Protein AF-A0A9N9HVC2-F1 (afdb_monomer_lite)

Sequence (64 aa):
MSNTAYLIEFTKKALEPNSKSYQSLCDSMKEVLGIIE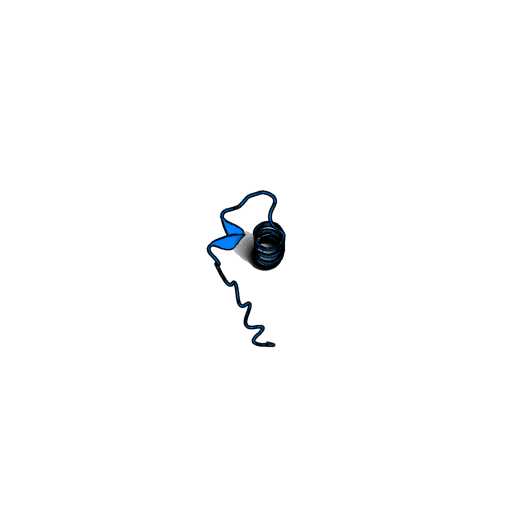SLLKDMACVEDELDRKRIRIEGYQSKK

Organism: NCBI:txid1117310

Radius of gyration: 21.55 Å; chains: 1; bounding box: 43×15×60 Å

pLDDT: mean 87.16, std 10.61, range [44.09, 95.62]

Secondary structure (DSSP, 8-state):
-----------GGGGSTTSHHHHHHHHHHHHHHHHHHHHHHHHHHHHHHHHHHHHHHHHHHTT-

Structure (mmCIF, N/CA/C/O backbone):
data_AF-A0A9N9HVC2-F1
#
_entry.id   AF-A0A9N9HVC2-F1
#
loop_
_atom_site.group_PDB
_atom_site.id
_atom_site.type_symbol
_atom_site.label_atom_id
_atom_site.label_alt_id
_atom_site.label_comp_id
_atom_site.label_asym_id
_atom_site.label_entity_id
_atom_site.label_seq_id
_atom_site.pdbx_PDB_ins_code
_atom_site.Cartn_x
_atom_site.Cartn_y
_atom_site.Cartn_z
_atom_site.occupancy
_atom_site.B_iso_or_equiv
_atom_site.auth_seq_id
_atom_site.auth_comp_id
_atom_site.auth_asym_id
_atom_site.auth_atom_id
_atom_site.pdbx_PDB_model_num
ATOM 1 N N . MET A 1 1 ? -8.392 -2.856 -13.595 1.00 44.09 1 MET A N 1
ATOM 2 C CA . MET A 1 1 ? -8.075 -2.105 -12.366 1.00 44.09 1 MET A CA 1
ATOM 3 C C . MET A 1 1 ? -9.231 -2.299 -11.411 1.00 44.09 1 MET A C 1
ATOM 5 O O . MET A 1 1 ? -10.331 -1.856 -11.719 1.00 44.09 1 MET A O 1
ATOM 9 N N . SER A 1 2 ? -9.037 -3.061 -10.337 1.00 54.28 2 SER A N 1
ATOM 10 C CA . SER A 1 2 ? -10.034 -3.147 -9.272 1.00 54.28 2 SER A CA 1
ATOM 11 C C . SER A 1 2 ? -10.140 -1.766 -8.639 1.00 54.28 2 SER A C 1
ATOM 13 O O . SER A 1 2 ? -9.149 -1.230 -8.150 1.00 54.28 2 SER A O 1
ATOM 15 N N . ASN A 1 3 ? -11.322 -1.162 -8.721 1.00 58.44 3 ASN A N 1
ATOM 16 C CA . ASN A 1 3 ? -11.630 0.086 -8.042 1.00 58.44 3 ASN A CA 1
ATOM 17 C C . ASN A 1 3 ? -11.752 -0.224 -6.544 1.00 58.44 3 ASN A C 1
ATOM 19 O O . ASN A 1 3 ? -12.845 -0.467 -6.037 1.00 58.44 3 ASN A O 1
ATOM 23 N N . THR A 1 4 ? -10.613 -0.361 -5.867 1.00 63.53 4 THR A N 1
ATOM 24 C CA . THR A 1 4 ? -10.574 -0.621 -4.431 1.00 63.53 4 THR A CA 1
ATOM 25 C C . THR A 1 4 ? -10.859 0.704 -3.741 1.00 63.53 4 THR A C 1
ATOM 27 O O . THR A 1 4 ? -9.977 1.545 -3.585 1.00 63.53 4 THR A O 1
ATOM 30 N N . ALA A 1 5 ? -12.125 0.934 -3.405 1.00 71.44 5 ALA A N 1
ATOM 31 C CA . ALA A 1 5 ? -12.515 2.092 -2.622 1.00 71.44 5 ALA A CA 1
ATOM 32 C C . ALA A 1 5 ? -11.959 1.928 -1.200 1.00 71.44 5 ALA A C 1
ATOM 34 O O . ALA A 1 5 ? -12.504 1.175 -0.395 1.00 71.44 5 ALA A O 1
ATOM 35 N N . TYR A 1 6 ? -10.859 2.619 -0.901 1.00 72.69 6 TYR A N 1
ATOM 36 C CA . TYR A 1 6 ? -10.339 2.728 0.458 1.00 72.69 6 TYR A CA 1
ATOM 37 C C . TYR A 1 6 ? -11.197 3.732 1.227 1.00 72.69 6 TYR A C 1
ATOM 39 O O . TYR A 1 6 ? -11.142 4.936 0.979 1.00 72.69 6 TY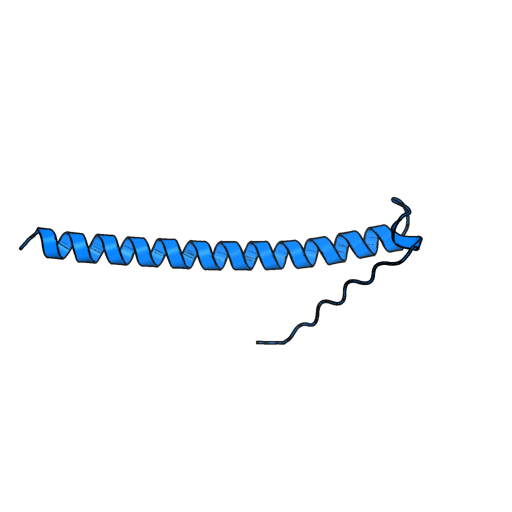R A O 1
ATOM 47 N N . LEU A 1 7 ? -12.024 3.228 2.142 1.00 81.12 7 LEU A N 1
ATOM 48 C CA . LEU A 1 7 ? -12.834 4.059 3.023 1.00 81.12 7 LEU A CA 1
ATOM 49 C C . LEU A 1 7 ? -12.061 4.314 4.319 1.00 81.12 7 LEU A C 1
ATOM 51 O O . LEU A 1 7 ? -11.858 3.401 5.117 1.00 81.12 7 LEU A O 1
ATOM 55 N N . ILE A 1 8 ? -11.643 5.563 4.530 1.00 85.50 8 ILE A N 1
ATOM 56 C CA . ILE A 1 8 ? -11.059 6.009 5.797 1.00 85.50 8 ILE A CA 1
ATOM 57 C C . ILE A 1 8 ? -12.138 6.756 6.573 1.00 85.50 8 ILE A C 1
ATOM 59 O O . ILE A 1 8 ? -12.576 7.833 6.169 1.00 85.50 8 ILE A O 1
ATOM 63 N N . GLU A 1 9 ? -12.563 6.186 7.696 1.00 84.88 9 GLU A N 1
ATOM 64 C CA . GLU A 1 9 ? -13.535 6.816 8.581 1.00 84.88 9 GLU A CA 1
ATOM 65 C C . GLU A 1 9 ? -12.830 7.502 9.758 1.00 84.88 9 GLU A C 1
ATOM 67 O O . GLU A 1 9 ? -12.144 6.867 10.561 1.00 84.88 9 GLU A O 1
ATOM 72 N N . PHE A 1 10 ? -13.040 8.812 9.893 1.00 88.00 10 PHE A N 1
ATOM 73 C CA . PHE A 1 10 ? -12.571 9.580 11.042 1.00 88.00 10 PHE A CA 1
ATOM 74 C C . PHE A 1 10 ? -13.682 9.685 12.078 1.00 88.00 10 PHE A C 1
ATOM 76 O O . PHE A 1 10 ? -14.706 10.332 11.866 1.00 88.00 10 PHE A O 1
ATOM 83 N N . THR A 1 11 ? -13.460 9.079 13.239 1.00 90.56 11 THR A N 1
ATOM 84 C CA . THR A 1 11 ? -14.400 9.135 14.360 1.00 90.56 11 THR A CA 1
ATOM 85 C C . THR A 1 11 ? -13.795 9.923 15.515 1.00 90.56 11 THR A C 1
ATOM 87 O O . THR A 1 11 ? -12.582 9.909 15.714 1.00 90.56 11 THR A O 1
ATOM 90 N N . LYS A 1 12 ? -14.627 10.563 16.351 1.00 93.25 12 LYS A N 1
ATOM 91 C CA . LYS A 1 12 ? -14.138 11.248 17.568 1.00 93.25 12 LYS A CA 1
ATOM 92 C C . LYS A 1 12 ? -13.341 10.317 18.486 1.00 93.25 12 LYS A C 1
ATOM 94 O O . LYS A 1 12 ? -12.407 10.760 19.135 1.00 93.25 12 LYS A O 1
ATOM 99 N N . LYS A 1 13 ? -13.686 9.025 18.516 1.00 91.25 13 LYS A N 1
ATOM 100 C CA . LYS A 1 13 ? -12.971 8.012 19.307 1.00 91.25 13 LYS A CA 1
ATOM 101 C C . LYS A 1 13 ? -11.528 7.834 18.841 1.00 91.25 13 LYS A C 1
ATOM 103 O O . LYS A 1 13 ? -10.678 7.537 19.664 1.00 91.25 13 LYS A O 1
ATOM 108 N N . ALA A 1 14 ? -11.248 8.048 17.556 1.00 92.44 14 ALA A N 1
ATOM 109 C CA . ALA A 1 14 ? -9.894 8.001 17.022 1.00 92.44 14 ALA A CA 1
ATOM 110 C C . ALA A 1 14 ? -9.036 9.214 17.421 1.00 92.44 14 ALA A C 1
ATOM 112 O O . ALA A 1 14 ? -7.872 9.248 17.062 1.00 92.44 14 ALA A O 1
ATOM 113 N N . LEU A 1 15 ? -9.556 10.196 18.166 1.00 93.06 15 LEU A N 1
ATOM 114 C CA . LEU A 1 15 ? -8.724 11.255 18.753 1.00 93.06 15 LEU A CA 1
ATOM 115 C C . LEU A 1 15 ? -7.973 10.783 20.005 1.00 93.06 15 LEU A C 1
ATOM 117 O O . LEU A 1 15 ? -7.006 11.419 20.409 1.00 93.06 15 LEU A O 1
ATOM 121 N N . GLU A 1 16 ? -8.401 9.669 20.603 1.00 95.62 16 GLU A N 1
ATOM 122 C CA . GLU A 1 16 ? -7.780 9.090 21.791 1.00 95.62 16 GLU A CA 1
ATOM 123 C C . GLU A 1 16 ? -6.596 8.191 21.380 1.00 95.62 16 GLU A C 1
ATOM 125 O O . GLU A 1 16 ? -6.842 7.117 20.814 1.00 95.62 16 GLU A O 1
ATOM 130 N N . PRO A 1 17 ? -5.331 8.558 21.676 1.00 89.50 17 PRO A N 1
ATOM 131 C CA . PRO A 1 17 ? -4.140 7.902 21.112 1.00 89.50 17 PRO A CA 1
ATOM 132 C C . PRO A 1 17 ? -4.002 6.410 21.439 1.00 89.50 17 PRO A C 1
ATOM 134 O O . PRO A 1 17 ? -3.407 5.655 20.683 1.00 89.50 17 PRO A O 1
ATOM 137 N N . ASN A 1 18 ? -4.571 5.965 22.560 1.00 92.12 18 ASN A N 1
ATOM 138 C CA . ASN A 1 18 ? -4.517 4.564 22.994 1.00 92.12 18 ASN A CA 1
ATOM 139 C C . ASN A 1 18 ? -5.812 3.794 22.686 1.00 92.12 18 ASN A C 1
ATOM 141 O O . ASN A 1 18 ? -6.017 2.681 23.174 1.00 92.12 18 ASN A O 1
ATOM 145 N N . SER A 1 19 ? -6.733 4.386 21.924 1.00 93.94 19 SER A N 1
ATOM 146 C CA . SER A 1 19 ? -7.987 3.729 21.569 1.00 93.94 19 SER A CA 1
ATOM 147 C C . SER A 1 19 ? -7.806 2.740 20.420 1.00 93.94 19 SER A C 1
ATOM 149 O O . SER A 1 19 ? -7.002 2.929 19.508 1.00 93.94 19 SER A O 1
ATOM 151 N N . LYS A 1 20 ? -8.659 1.711 20.400 1.00 94.00 20 LYS A N 1
ATOM 152 C CA . LYS A 1 20 ? -8.753 0.796 19.253 1.00 94.00 20 LYS A CA 1
ATOM 153 C C . LYS A 1 20 ? -9.098 1.533 17.952 1.00 94.00 20 LYS A C 1
ATOM 155 O O . LYS A 1 20 ? -8.627 1.140 16.893 1.00 94.00 20 LYS A O 1
ATOM 160 N N . SER A 1 21 ? -9.898 2.600 18.030 1.00 92.75 21 SER A N 1
ATOM 161 C CA . SER A 1 21 ? -10.262 3.421 16.870 1.00 92.75 21 SER A CA 1
ATOM 162 C C . SER A 1 21 ? -9.069 4.192 16.302 1.00 92.75 21 SER A C 1
ATOM 164 O O . SER A 1 21 ? -8.944 4.266 15.086 1.00 92.75 21 SER A O 1
ATOM 166 N N . TYR A 1 22 ? -8.183 4.725 17.151 1.00 94.06 22 TYR A N 1
ATOM 167 C CA . TYR A 1 22 ? -6.946 5.369 16.702 1.00 94.06 22 TYR A CA 1
ATOM 168 C C . TYR A 1 22 ? -6.015 4.362 16.028 1.00 94.06 22 TYR A C 1
ATOM 170 O O . TYR A 1 22 ? -5.571 4.596 14.909 1.00 94.06 22 TYR A O 1
ATOM 178 N N . GLN A 1 23 ? -5.801 3.204 16.661 1.00 94.31 23 GLN A N 1
ATOM 179 C CA . GLN A 1 23 ? -4.964 2.150 16.088 1.00 94.31 23 GLN A CA 1
ATOM 180 C C . GLN A 1 23 ? -5.483 1.704 14.713 1.00 94.31 23 GLN A C 1
ATOM 182 O O . GLN A 1 23 ? -4.723 1.674 13.750 1.00 94.31 23 GLN A O 1
ATOM 187 N N . SER A 1 24 ? -6.793 1.458 14.600 1.00 92.69 24 SER A N 1
ATOM 188 C CA . SER A 1 24 ? -7.428 1.100 13.328 1.00 92.69 24 SER A CA 1
ATOM 189 C C . SER A 1 24 ? -7.248 2.180 12.259 1.00 92.69 24 SER A C 1
ATOM 191 O O . SER A 1 24 ? -6.990 1.848 11.108 1.00 92.69 24 SER A O 1
ATOM 193 N N . LEU A 1 25 ? -7.365 3.462 12.620 1.00 93.31 25 LEU A N 1
ATOM 194 C CA . LEU A 1 25 ? -7.151 4.573 11.691 1.00 93.31 25 LEU A CA 1
ATOM 195 C C . LEU A 1 25 ? -5.691 4.642 11.218 1.00 93.31 25 LEU A C 1
ATOM 197 O O . LEU A 1 25 ? -5.436 4.830 10.028 1.00 93.31 25 LEU A O 1
ATOM 201 N N . CYS A 1 26 ? -4.734 4.470 12.132 1.00 93.25 26 CYS A N 1
ATOM 202 C CA . CYS A 1 26 ? -3.312 4.437 11.803 1.00 93.25 26 CYS A CA 1
ATOM 203 C C . CYS A 1 26 ? -2.967 3.287 10.857 1.00 93.25 26 CYS A C 1
ATOM 205 O O . CYS A 1 26 ? -2.179 3.482 9.934 1.00 93.25 26 CYS A O 1
ATOM 207 N N . ASP A 1 27 ? -3.546 2.109 11.067 1.00 92.94 27 ASP A N 1
AT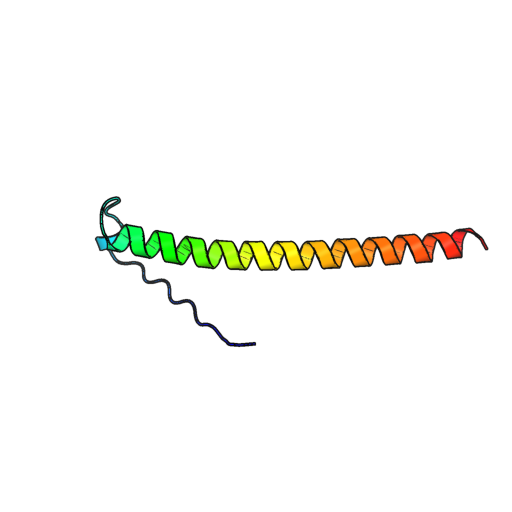OM 208 C CA . ASP A 1 27 ? -3.275 0.944 10.229 1.00 92.94 27 ASP A CA 1
ATOM 209 C C . ASP A 1 27 ? -3.841 1.132 8.814 1.00 92.94 27 ASP A C 1
ATOM 211 O O . ASP A 1 27 ? -3.108 0.938 7.843 1.00 92.94 27 ASP A O 1
ATOM 215 N N . SER A 1 28 ? -5.065 1.659 8.680 1.00 91.31 28 SER A N 1
ATOM 216 C CA . SER A 1 28 ? -5.617 2.038 7.370 1.00 91.31 28 SER A CA 1
ATOM 217 C C . SER A 1 28 ? -4.773 3.109 6.664 1.00 91.31 28 SER A C 1
ATOM 219 O O . SER A 1 28 ? -4.527 3.023 5.462 1.00 91.31 28 SER A O 1
ATOM 221 N N . MET A 1 29 ? -4.288 4.120 7.395 1.00 92.19 29 MET A N 1
ATOM 222 C CA . MET A 1 29 ? -3.411 5.156 6.833 1.00 92.19 29 MET A CA 1
ATOM 223 C C . MET A 1 29 ? -2.076 4.592 6.338 1.00 92.19 29 MET A C 1
ATOM 225 O O . MET A 1 29 ? -1.603 5.003 5.278 1.00 92.19 29 MET A O 1
ATOM 229 N N . LYS A 1 30 ? -1.472 3.649 7.072 1.00 93.94 30 LYS A N 1
ATOM 230 C CA . LYS A 1 30 ? -0.226 2.984 6.657 1.00 93.94 30 LYS A CA 1
ATOM 231 C C . LYS A 1 30 ? -0.403 2.207 5.357 1.00 93.94 30 LYS A C 1
ATOM 233 O O . LYS A 1 30 ? 0.477 2.272 4.506 1.00 93.94 30 LYS A O 1
ATOM 238 N N . GLU A 1 31 ? -1.523 1.505 5.193 1.00 92.81 31 GLU A N 1
ATOM 239 C CA . GLU A 1 31 ? -1.813 0.767 3.959 1.00 92.81 31 GLU A CA 1
ATOM 240 C C . GLU A 1 31 ? -1.883 1.715 2.753 1.00 92.81 31 GLU A C 1
ATOM 242 O O . GLU A 1 31 ? -1.209 1.495 1.746 1.00 92.81 31 GLU A O 1
ATOM 247 N N . VAL A 1 32 ? -2.613 2.828 2.887 1.00 92.38 32 VAL A N 1
ATOM 248 C CA . VAL A 1 32 ? -2.717 3.845 1.828 1.00 92.38 32 VAL A CA 1
ATOM 249 C C . VAL A 1 32 ? -1.358 4.464 1.500 1.00 92.38 32 VAL A C 1
ATOM 251 O O . VAL A 1 32 ? -1.021 4.618 0.326 1.00 92.38 32 VAL A O 1
ATOM 254 N N . LEU A 1 33 ? -0.549 4.776 2.515 1.00 95.06 33 LEU A N 1
ATOM 255 C CA . LEU A 1 33 ? 0.814 5.275 2.318 1.00 95.06 33 LEU A CA 1
ATOM 256 C C . LEU A 1 33 ? 1.695 4.267 1.568 1.00 95.06 33 LEU A C 1
ATOM 258 O O . LEU A 1 33 ? 2.412 4.671 0.657 1.00 95.06 33 LEU A O 1
ATOM 262 N N . GLY A 1 34 ? 1.602 2.974 1.887 1.00 94.12 34 GLY A N 1
ATOM 263 C CA . GLY A 1 34 ? 2.347 1.925 1.184 1.00 94.12 34 GLY A CA 1
ATOM 264 C C . GLY A 1 34 ? 1.970 1.812 -0.296 1.00 94.12 34 GLY A C 1
ATOM 265 O O . GLY A 1 34 ? 2.840 1.628 -1.147 1.00 94.12 34 GLY A O 1
ATOM 266 N N . ILE A 1 35 ? 0.688 1.992 -0.629 1.00 92.19 35 ILE A N 1
ATOM 267 C CA . ILE A 1 35 ? 0.222 2.017 -2.024 1.00 92.19 35 ILE A CA 1
ATOM 268 C C . ILE A 1 35 ? 0.799 3.225 -2.761 1.00 92.19 35 ILE A C 1
ATOM 270 O O . ILE A 1 35 ? 1.333 3.074 -3.857 1.00 92.19 35 ILE A O 1
ATOM 274 N N . ILE A 1 36 ? 0.723 4.415 -2.159 1.00 93.56 36 ILE A N 1
ATOM 275 C CA . ILE A 1 36 ? 1.284 5.639 -2.747 1.00 93.56 36 ILE A CA 1
ATOM 276 C C . ILE A 1 36 ? 2.793 5.478 -2.962 1.00 93.56 36 ILE A C 1
ATOM 278 O O . ILE A 1 36 ? 3.293 5.809 -4.034 1.00 93.56 36 ILE A O 1
ATOM 282 N N . GLU A 1 37 ? 3.514 4.928 -1.983 1.00 94.81 37 GLU A N 1
ATOM 283 C CA . GLU A 1 37 ? 4.947 4.656 -2.100 1.00 94.81 37 GLU A CA 1
ATOM 284 C C . GLU A 1 37 ? 5.254 3.698 -3.261 1.00 94.81 37 GLU A C 1
ATOM 286 O O . GLU A 1 37 ? 6.166 3.962 -4.044 1.00 94.81 37 GLU A O 1
ATOM 291 N N . SER A 1 38 ? 4.485 2.614 -3.408 1.00 93.19 38 SER A N 1
ATOM 292 C CA . SER A 1 38 ? 4.631 1.679 -4.531 1.00 93.19 38 SER A CA 1
ATOM 293 C C . SER A 1 38 ? 4.424 2.379 -5.873 1.00 93.19 38 SER A C 1
ATOM 295 O O . SER A 1 38 ? 5.260 2.250 -6.761 1.00 93.19 38 SER A O 1
ATOM 297 N N . LEU A 1 39 ? 3.360 3.176 -6.003 1.00 93.12 39 LEU A N 1
ATOM 298 C CA . LEU A 1 39 ? 3.066 3.911 -7.234 1.00 93.12 39 LEU A CA 1
ATOM 299 C C . LEU A 1 39 ? 4.181 4.902 -7.584 1.00 93.12 39 LEU A C 1
ATOM 301 O O . LEU A 1 39 ? 4.555 5.024 -8.748 1.00 93.12 39 LEU A O 1
ATOM 305 N N . LEU A 1 40 ? 4.732 5.598 -6.588 1.00 94.25 40 LEU A N 1
ATOM 306 C CA . LEU A 1 40 ? 5.858 6.512 -6.785 1.00 94.25 40 LEU A CA 1
ATOM 307 C C . LEU A 1 40 ? 7.119 5.778 -7.248 1.00 94.25 40 LEU A C 1
ATOM 309 O O . LEU A 1 40 ? 7.794 6.259 -8.156 1.00 94.25 40 LEU A O 1
ATOM 313 N N . LYS A 1 41 ? 7.419 4.608 -6.676 1.00 92.69 41 LYS A N 1
ATOM 314 C CA . LYS A 1 41 ? 8.549 3.774 -7.114 1.00 92.69 41 LYS A CA 1
ATOM 315 C C . LYS A 1 41 ? 8.370 3.280 -8.544 1.00 92.69 41 LYS A C 1
ATOM 317 O O . LYS A 1 41 ? 9.319 3.339 -9.323 1.00 92.69 41 LYS A O 1
ATOM 322 N N . ASP A 1 42 ? 7.165 2.840 -8.889 1.00 92.81 42 ASP A N 1
ATOM 323 C CA . ASP A 1 42 ? 6.852 2.382 -10.240 1.00 92.81 42 ASP A CA 1
ATOM 324 C C . ASP A 1 42 ? 7.027 3.525 -11.252 1.00 92.81 42 ASP A C 1
ATOM 326 O O . ASP A 1 42 ? 7.664 3.342 -12.288 1.00 92.81 42 ASP A O 1
ATOM 330 N N . MET A 1 43 ? 6.543 4.730 -10.927 1.00 91.19 43 MET A N 1
ATOM 331 C CA . MET A 1 43 ? 6.708 5.916 -11.776 1.00 91.19 43 MET A CA 1
ATOM 332 C C . MET A 1 43 ? 8.178 6.323 -11.942 1.00 91.19 43 MET A C 1
ATOM 334 O O . MET A 1 43 ? 8.615 6.550 -13.069 1.00 91.19 43 MET A O 1
ATOM 338 N N . ALA A 1 44 ? 8.952 6.355 -10.854 1.00 89.44 44 ALA A N 1
ATOM 339 C CA . ALA A 1 44 ? 10.379 6.677 -10.911 1.00 89.44 44 ALA A CA 1
ATOM 340 C C . ALA A 1 44 ? 11.171 5.654 -11.748 1.00 89.44 44 ALA A C 1
ATOM 342 O O . ALA A 1 44 ? 12.055 6.023 -12.516 1.00 89.44 44 ALA A O 1
ATOM 343 N N . CYS A 1 45 ? 10.822 4.365 -11.659 1.00 88.00 45 CYS A N 1
ATOM 344 C CA . CYS A 1 45 ? 11.453 3.318 -12.463 1.00 88.00 45 CYS A CA 1
ATOM 345 C C . CYS A 1 45 ? 11.206 3.506 -13.970 1.00 88.00 45 CYS A C 1
ATOM 347 O O . CYS A 1 45 ? 12.119 3.310 -14.777 1.00 88.00 45 CYS A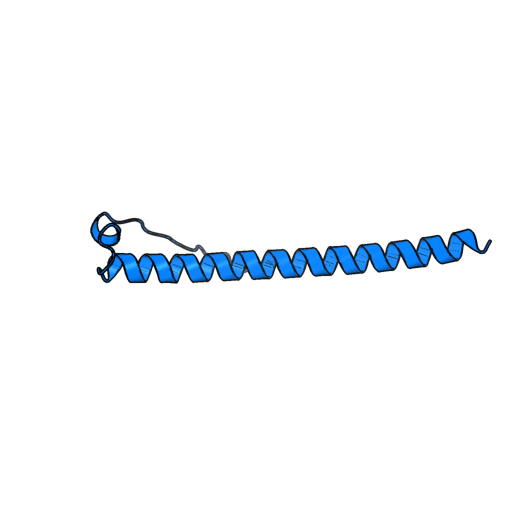 O 1
ATOM 349 N N . VAL A 1 46 ? 9.989 3.906 -14.353 1.00 88.25 46 VAL A N 1
ATOM 350 C CA . VAL A 1 46 ? 9.639 4.201 -15.752 1.00 88.25 46 VAL A CA 1
ATOM 351 C C . VAL A 1 46 ? 10.431 5.400 -16.276 1.00 88.25 46 VAL A C 1
ATOM 353 O O . VAL A 1 46 ? 10.935 5.353 -17.399 1.00 88.25 46 VAL A O 1
ATOM 356 N N . GLU A 1 47 ? 10.558 6.456 -15.474 1.00 84.12 47 GLU A N 1
ATOM 357 C CA . GLU A 1 47 ? 11.313 7.661 -15.832 1.00 84.12 47 GLU A CA 1
ATOM 358 C C . GLU A 1 47 ? 12.797 7.344 -16.084 1.00 84.12 47 GLU A C 1
ATOM 360 O O . GLU A 1 47 ? 13.317 7.645 -17.161 1.00 84.12 47 GLU A O 1
ATOM 365 N N . ASP A 1 48 ? 13.434 6.593 -15.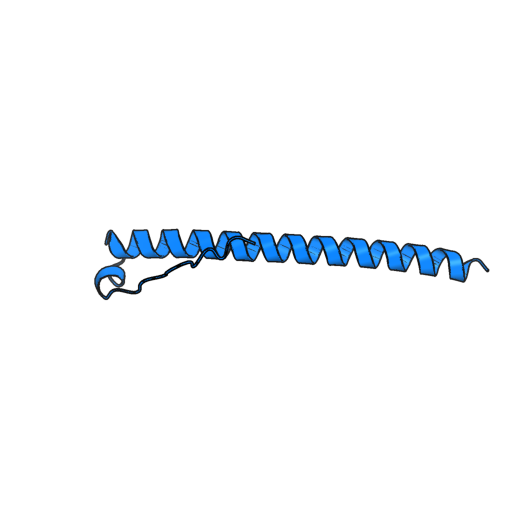180 1.00 84.88 48 ASP A N 1
ATOM 366 C CA . ASP A 1 48 ? 14.817 6.124 -15.337 1.00 84.88 48 ASP A CA 1
ATOM 367 C C . ASP A 1 48 ? 15.030 5.311 -16.629 1.00 84.88 48 ASP A C 1
ATOM 369 O O . ASP A 1 48 ? 16.067 5.414 -17.296 1.00 84.88 48 ASP A O 1
ATOM 373 N N . GLU A 1 49 ? 14.071 4.454 -16.997 1.00 87.38 49 GLU A N 1
ATOM 374 C CA . GLU A 1 49 ? 14.166 3.647 -18.216 1.00 87.38 49 GLU A CA 1
ATOM 375 C C . GLU A 1 49 ? 14.070 4.513 -19.483 1.00 87.38 49 GLU A C 1
ATOM 377 O O . GLU A 1 49 ? 14.797 4.281 -20.460 1.00 87.38 49 GLU A O 1
ATOM 382 N N . LEU A 1 50 ? 13.188 5.517 -19.476 1.00 86.31 50 LEU A N 1
ATOM 383 C CA . LEU A 1 50 ? 13.032 6.467 -20.577 1.00 86.31 50 LEU A CA 1
ATOM 384 C C . LEU A 1 50 ? 14.294 7.309 -20.771 1.00 86.31 50 LEU A C 1
ATOM 386 O O . LEU A 1 50 ? 14.766 7.438 -21.905 1.00 86.31 50 LEU A O 1
ATOM 390 N N . ASP A 1 51 ? 14.891 7.794 -19.687 1.00 89.06 51 ASP A N 1
ATOM 391 C CA . ASP A 1 51 ? 16.126 8.575 -19.744 1.00 89.06 51 ASP A CA 1
ATOM 392 C C . ASP A 1 51 ? 17.286 7.760 -20.314 1.00 89.06 51 ASP A C 1
ATOM 394 O O . ASP A 1 51 ? 17.989 8.203 -21.229 1.00 89.06 51 ASP A O 1
ATOM 398 N N . ARG A 1 52 ? 17.440 6.503 -19.880 1.00 88.75 52 ARG A N 1
ATOM 399 C CA . ARG A 1 52 ? 18.444 5.589 -20.451 1.00 88.75 52 ARG A CA 1
ATOM 400 C C . ARG A 1 52 ? 18.239 5.370 -21.948 1.00 88.75 52 ARG A C 1
ATOM 402 O O . ARG A 1 52 ? 19.214 5.343 -22.707 1.00 88.75 52 ARG A O 1
ATOM 409 N N . LYS A 1 53 ? 16.987 5.210 -22.395 1.00 89.25 53 LYS A N 1
ATOM 410 C CA . LYS A 1 53 ? 16.661 5.080 -23.826 1.00 89.25 53 LYS A CA 1
ATOM 411 C C . LYS A 1 53 ? 17.038 6.345 -24.593 1.00 89.25 53 LYS A C 1
ATOM 413 O O . LYS A 1 53 ? 17.636 6.232 -25.665 1.00 89.25 53 LYS A O 1
ATOM 418 N N . ARG A 1 54 ? 16.746 7.527 -24.043 1.00 90.25 54 ARG A N 1
ATOM 419 C CA . ARG A 1 54 ? 17.077 8.822 -24.652 1.00 90.25 54 ARG A CA 1
ATOM 420 C C . ARG A 1 54 ? 18.583 8.993 -24.828 1.00 90.25 54 ARG A C 1
ATOM 422 O O . ARG A 1 54 ? 19.034 9.206 -25.953 1.00 90.25 54 ARG A O 1
ATOM 429 N N . ILE A 1 55 ? 19.352 8.769 -23.760 1.00 90.88 55 ILE A N 1
ATOM 430 C CA . ILE A 1 55 ? 20.822 8.834 -23.769 1.00 90.88 55 ILE A CA 1
ATOM 431 C C . ILE A 1 55 ? 21.398 7.905 -24.844 1.00 90.88 55 ILE A C 1
ATOM 433 O O . ILE A 1 55 ? 22.307 8.279 -25.588 1.00 90.88 55 ILE A O 1
ATOM 437 N N . ARG A 1 56 ? 20.854 6.687 -24.972 1.00 90.06 56 ARG A N 1
ATOM 438 C CA . ARG A 1 56 ? 21.305 5.724 -25.984 1.00 90.06 56 ARG A CA 1
ATOM 439 C C . ARG A 1 56 ? 21.078 6.234 -27.410 1.00 90.06 56 ARG A C 1
ATOM 441 O O . ARG A 1 56 ? 21.969 6.081 -28.242 1.00 90.06 56 ARG A O 1
ATOM 448 N N . ILE A 1 57 ? 19.912 6.809 -27.703 1.00 91.19 57 ILE A N 1
ATOM 449 C CA . ILE A 1 57 ? 19.583 7.340 -29.036 1.00 91.19 57 ILE A CA 1
ATOM 450 C C . ILE A 1 57 ? 20.468 8.542 -29.375 1.00 91.19 57 ILE A C 1
ATOM 452 O O . ILE A 1 57 ? 21.064 8.568 -30.452 1.00 91.19 57 ILE A O 1
ATOM 456 N N . GLU A 1 58 ? 20.602 9.499 -28.456 1.00 91.12 58 GLU A N 1
ATOM 457 C CA . GLU A 1 58 ? 21.467 10.674 -28.627 1.00 91.12 58 GLU A CA 1
ATOM 458 C C . GLU A 1 58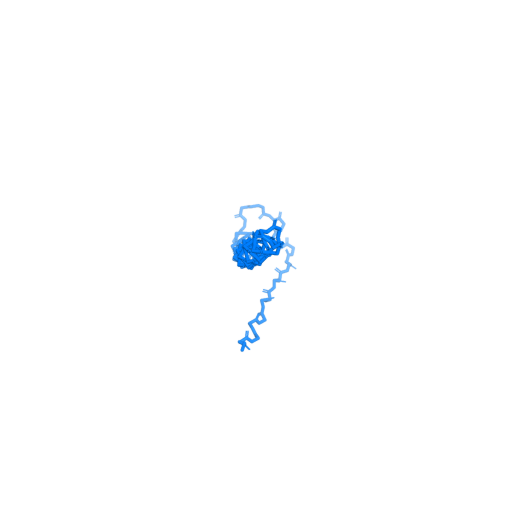 ? 22.923 10.255 -28.883 1.00 91.12 58 GLU A C 1
ATOM 460 O O . GLU A 1 58 ? 23.561 10.741 -29.815 1.00 91.12 58 GLU A O 1
ATOM 465 N N . GLY A 1 59 ? 23.424 9.259 -28.145 1.00 89.38 59 GLY A N 1
ATOM 466 C CA . GLY A 1 59 ? 24.764 8.709 -28.347 1.00 89.38 59 GLY A CA 1
ATOM 467 C C . GLY A 1 59 ? 24.994 8.059 -29.719 1.00 89.38 59 GLY A C 1
ATOM 468 O O . GLY A 1 59 ? 26.133 8.031 -30.186 1.00 89.38 59 GLY A O 1
ATOM 469 N N . TYR A 1 60 ? 23.952 7.543 -30.383 1.00 89.06 60 TYR A N 1
ATOM 470 C CA . TYR A 1 60 ? 24.057 7.081 -31.773 1.00 89.06 60 TYR A CA 1
ATOM 471 C C . TYR A 1 60 ? 24.053 8.243 -32.771 1.00 89.06 60 TYR A C 1
ATOM 473 O O . TYR A 1 60 ? 24.778 8.178 -33.762 1.00 89.06 60 TYR A O 1
ATOM 481 N N . GLN A 1 61 ? 23.260 9.292 -32.528 1.00 83.88 61 GLN A N 1
ATOM 482 C CA . GLN A 1 61 ? 23.186 10.454 -33.421 1.00 83.88 61 GLN A CA 1
ATOM 483 C C . GLN A 1 61 ? 24.482 11.269 -33.420 1.00 83.88 61 GLN A C 1
ATOM 485 O O . GLN A 1 61 ? 24.936 11.666 -34.485 1.00 83.88 61 GLN A O 1
ATOM 490 N N . SER A 1 62 ? 25.126 11.433 -32.262 1.00 82.00 62 SER A N 1
ATOM 491 C CA . SER A 1 62 ? 26.388 12.180 -32.133 1.00 82.00 62 SER A CA 1
ATOM 492 C C . SER A 1 62 ? 27.606 11.495 -32.766 1.00 82.00 62 SER A C 1
ATOM 494 O O . SER A 1 62 ? 28.682 12.082 -32.814 1.00 82.00 62 SER A O 1
ATOM 496 N N . LYS A 1 63 ? 27.476 10.238 -33.208 1.00 76.38 63 LYS A N 1
ATOM 497 C CA . LYS A 1 63 ? 28.546 9.474 -33.877 1.00 76.38 63 LYS A CA 1
ATOM 498 C C . LYS A 1 63 ? 28.481 9.547 -35.406 1.00 76.38 63 LYS A C 1
ATOM 500 O O . LYS A 1 63 ? 29.274 8.876 -36.066 1.00 76.38 63 LYS A O 1
ATOM 505 N N . LYS A 1 64 ? 27.518 10.287 -35.950 1.00 56.25 64 LYS A N 1
ATOM 506 C CA . LYS A 1 64 ? 27.319 10.516 -37.382 1.00 56.25 64 LYS A CA 1
ATOM 507 C C . LYS A 1 64 ? 27.824 11.903 -37.754 1.00 56.25 64 LYS A C 1
ATOM 509 O O . LYS A 1 64 ? 28.372 12.013 -38.869 1.00 56.25 64 LYS A O 1
#

Foldseek 3Di:
DPPPPLDQDDDPQLVPCPGPNVVVNVVSVVVVVVVVVVVVVVVVVVVVVVVVVVVVVVVVVVVD